Protein AF-A0A257RFD3-F1 (afdb_monomer_lite)

Radius of gyration: 17.8 Å; chains: 1; bounding box: 37×33×48 Å

pLDDT: mean 92.62, std 5.58, range [71.25, 98.69]

Sequence (163 aa):
SIGRPHFARAMAELHPEIVGAPGDATTQRVFTEWLGASGRAYIPKTSIPIERFVDAGRGSGVVFAIAHPLDNYLDEPGDPERTMPRVLASLRERGVVGAEAYYGSTPRDTRETMVRLTRAAGMIPTGGSDYHGTYKVGVALGRGLTGDLEVPDGVLEELKAAR

Secondary structure (DSSP, 8-state):
---HHHHHHHHHHH-HHHH-SSSHHHHHHHIIIIISTTSTT--PPPPPPHHHHHHHTTTTT---EES-HHHHH-PSS--HHHHHHHHHHHHHHTT--EEEEEETTS-HHHHHHHHHHHHHTT-EEEEE----GGGSTT-BTTB-TTS-----THHHHHHHHT-

Foldseek 3Di:
DDDDQVVLVCCQVVPCVVQHHDDQNSSVSCCVAADDPPHPPDDDDDDDPLLVVLVVCPPVLDAAEAEPVCVVFADPVGDCVVTVLVVLLVVVVSRHQYYALLELADDPVSSVVSCVSCVVSNHQHDHFQPDDDRNDPCTDGQAHNVRPRDDDPVSVVVSNVSD

Structure (mmCIF, N/CA/C/O backbone):
data_AF-A0A257RFD3-F1
#
_entry.id   AF-A0A257RFD3-F1
#
loop_
_atom_site.group_PDB
_atom_site.id
_atom_site.type_symbol
_atom_site.label_atom_id
_atom_site.label_alt_id
_atom_site.label_comp_id
_atom_site.label_asym_id
_atom_site.label_entity_id
_atom_site.label_seq_id
_atom_site.pdbx_PDB_ins_code
_atom_site.Cartn_x
_atom_site.Cartn_y
_atom_site.Cartn_z
_atom_site.occupancy
_atom_site.B_iso_or_equiv
_atom_site.auth_seq_id
_atom_site.auth_comp_id
_atom_site.auth_asym_id
_atom_site.auth_atom_id
_atom_site.pdbx_PDB_model_num
ATOM 1 N N . SER A 1 1 ? 2.897 -18.227 -7.422 1.00 75.62 1 SER A N 1
ATOM 2 C CA . SER A 1 1 ? 1.832 -17.583 -8.222 1.00 75.62 1 SER A CA 1
ATOM 3 C C . SER A 1 1 ? 2.476 -16.849 -9.385 1.00 75.62 1 SER A C 1
ATOM 5 O O . SER A 1 1 ? 3.547 -16.294 -9.177 1.00 75.62 1 SER A O 1
ATOM 7 N N . ILE A 1 2 ? 1.871 -16.862 -10.577 1.00 88.31 2 ILE A N 1
ATOM 8 C CA . ILE A 1 2 ? 2.359 -16.120 -11.752 1.00 88.31 2 ILE A CA 1
ATOM 9 C C . ILE A 1 2 ? 1.765 -14.704 -11.779 1.00 88.31 2 ILE A C 1
ATOM 11 O O . ILE A 1 2 ? 0.666 -14.467 -11.283 1.00 88.31 2 ILE A O 1
ATOM 15 N N . GLY A 1 3 ? 2.484 -13.748 -12.358 1.00 89.25 3 GLY A N 1
ATOM 16 C CA . GLY A 1 3 ? 2.067 -12.347 -12.421 1.00 89.25 3 GLY A CA 1
ATOM 17 C C . GLY A 1 3 ? 2.981 -11.525 -13.319 1.00 89.25 3 GLY A C 1
ATOM 18 O O . GLY A 1 3 ? 4.017 -12.025 -13.753 1.00 89.25 3 GLY A O 1
ATOM 19 N N . ARG A 1 4 ? 2.620 -10.262 -13.564 1.00 91.88 4 ARG A N 1
ATOM 20 C CA . ARG A 1 4 ? 3.327 -9.352 -14.486 1.00 91.88 4 ARG A CA 1
ATOM 21 C C . ARG A 1 4 ? 4.856 -9.285 -14.304 1.00 91.88 4 ARG A C 1
ATOM 23 O O . ARG A 1 4 ? 5.527 -9.296 -15.329 1.00 91.88 4 ARG A O 1
ATOM 30 N N . PRO A 1 5 ? 5.435 -9.315 -13.083 1.00 89.81 5 PRO A N 1
ATOM 31 C CA . PRO A 1 5 ? 6.896 -9.346 -12.930 1.00 89.81 5 PRO A CA 1
ATOM 32 C C . PRO A 1 5 ? 7.570 -10.548 -13.613 1.00 89.81 5 PRO A C 1
ATOM 34 O O . PRO A 1 5 ? 8.658 -10.417 -14.162 1.00 89.81 5 PRO A O 1
ATOM 37 N N . HIS A 1 6 ? 6.902 -11.707 -13.650 1.00 90.56 6 HIS A N 1
ATOM 38 C CA . HIS A 1 6 ? 7.408 -12.902 -14.333 1.00 90.56 6 HIS A CA 1
ATOM 39 C C . HIS A 1 6 ? 7.413 -12.721 -15.856 1.00 90.56 6 HIS A C 1
ATOM 41 O O . HIS A 1 6 ? 8.359 -13.136 -16.516 1.00 90.56 6 HIS A O 1
ATOM 47 N N . PHE A 1 7 ? 6.386 -12.066 -16.410 1.00 92.62 7 PHE A N 1
ATOM 48 C CA . PHE A 1 7 ? 6.346 -11.718 -17.833 1.00 92.62 7 PHE A CA 1
ATOM 49 C C . PHE A 1 7 ? 7.400 -10.668 -18.176 1.00 92.62 7 PHE A C 1
ATOM 51 O O . PHE A 1 7 ? 8.081 -10.821 -19.181 1.00 92.62 7 PHE A O 1
ATOM 58 N N . ALA A 1 8 ? 7.596 -9.656 -17.323 1.00 92.31 8 ALA A N 1
ATOM 59 C CA . ALA A 1 8 ? 8.642 -8.657 -17.528 1.00 92.31 8 ALA A CA 1
ATOM 60 C C . ALA A 1 8 ? 10.031 -9.299 -17.598 1.00 92.31 8 ALA A C 1
ATOM 62 O O . ALA A 1 8 ? 10.805 -9.017 -18.512 1.00 92.31 8 ALA A O 1
ATOM 63 N N . ARG A 1 9 ? 10.307 -10.230 -16.677 1.00 90.81 9 ARG A N 1
ATOM 64 C CA . ARG A 1 9 ? 11.528 -11.032 -16.686 1.00 90.81 9 ARG A CA 1
ATOM 65 C C . ARG A 1 9 ? 11.656 -11.867 -17.963 1.00 90.81 9 ARG A C 1
ATOM 67 O O . ARG A 1 9 ? 12.689 -11.792 -18.615 1.00 90.81 9 ARG A O 1
ATOM 74 N N . ALA A 1 10 ? 10.615 -12.607 -18.346 1.00 94.00 10 ALA A N 1
ATOM 75 C CA . ALA A 1 10 ? 10.639 -13.436 -19.552 1.00 94.00 10 ALA A CA 1
ATOM 76 C C . ALA A 1 10 ? 10.839 -12.609 -20.835 1.00 94.00 10 ALA A C 1
ATOM 78 O O . ALA A 1 10 ? 11.585 -13.028 -21.712 1.00 94.00 10 ALA A O 1
ATOM 79 N N . MET A 1 11 ? 10.231 -11.422 -20.935 1.00 94.75 11 MET A N 1
ATOM 80 C CA . MET A 1 11 ? 10.444 -10.505 -22.062 1.00 94.75 11 MET A CA 1
ATOM 81 C C . MET A 1 11 ? 11.909 -10.064 -22.151 1.00 94.75 11 MET A C 1
ATOM 83 O O . MET A 1 11 ? 12.469 -10.072 -23.240 1.00 94.75 11 MET A O 1
ATOM 87 N N . ALA A 1 12 ? 12.543 -9.728 -21.025 1.00 93.69 12 ALA A N 1
ATOM 88 C CA . ALA A 1 12 ? 13.948 -9.315 -21.009 1.00 93.69 12 ALA A CA 1
ATOM 89 C C . ALA A 1 12 ? 14.930 -10.478 -21.248 1.00 93.69 12 ALA A C 1
ATOM 91 O O . ALA A 1 12 ? 15.973 -10.278 -21.862 1.00 93.69 12 ALA A O 1
ATOM 92 N N . GLU A 1 13 ? 14.616 -11.683 -20.764 1.00 94.06 13 GLU A N 1
ATOM 93 C CA . GLU A 1 13 ? 15.468 -12.871 -20.931 1.00 94.06 13 GLU A CA 1
ATOM 94 C C . GLU A 1 13 ? 15.367 -13.481 -22.337 1.00 94.06 13 GLU A C 1
ATOM 96 O O . GLU A 1 13 ? 16.379 -13.910 -22.885 1.00 94.06 13 GLU A O 1
ATOM 101 N N . LEU A 1 14 ? 14.165 -13.533 -22.918 1.00 95.88 14 LEU A N 1
ATOM 102 C CA . LEU A 1 14 ? 13.915 -14.199 -24.202 1.00 95.88 14 LEU A CA 1
ATOM 103 C C . LEU A 1 14 ? 13.949 -13.242 -25.395 1.00 95.88 14 LEU A C 1
ATOM 105 O O . LEU A 1 14 ? 14.258 -13.681 -26.499 1.00 95.88 14 LEU A O 1
ATOM 109 N N . HIS A 1 15 ? 13.624 -11.964 -25.171 1.00 94.19 15 HIS A N 1
ATOM 110 C CA . HIS A 1 15 ? 13.493 -10.947 -26.217 1.00 94.19 15 HIS A CA 1
ATOM 111 C C . HIS A 1 15 ? 14.180 -9.611 -25.861 1.00 94.19 15 HIS A C 1
ATOM 113 O O . HIS A 1 15 ? 13.547 -8.544 -25.912 1.00 94.19 15 HIS A O 1
ATOM 119 N N . PRO A 1 16 ? 15.477 -9.617 -25.490 1.00 94.19 16 PRO A N 1
ATOM 120 C CA . PRO A 1 16 ? 16.208 -8.392 -25.167 1.00 94.19 16 PRO A CA 1
ATOM 121 C C . PRO A 1 16 ? 16.279 -7.400 -26.341 1.00 94.19 16 PRO A C 1
ATOM 123 O O . PRO A 1 16 ? 16.466 -6.208 -26.116 1.00 94.19 16 PRO A O 1
ATOM 126 N N . GLU A 1 17 ? 16.083 -7.846 -27.58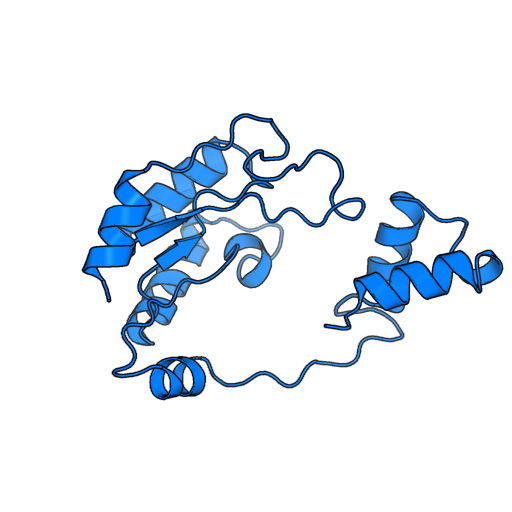3 1.00 94.94 17 GLU A N 1
ATOM 127 C CA . GLU A 1 17 ? 15.966 -6.996 -28.772 1.00 94.94 17 GLU A CA 1
ATOM 128 C C . GLU A 1 17 ? 14.712 -6.109 -28.775 1.00 94.94 17 GLU A C 1
ATOM 130 O O . GLU A 1 17 ? 14.702 -5.068 -29.429 1.00 94.94 17 GLU A O 1
ATOM 135 N N . ILE A 1 18 ? 13.664 -6.498 -28.039 1.00 91.88 18 ILE A N 1
ATOM 136 C CA . ILE A 1 18 ? 12.410 -5.742 -27.940 1.00 91.88 18 ILE A CA 1
ATOM 137 C C . ILE A 1 18 ? 12.465 -4.766 -26.765 1.00 91.88 18 ILE A C 1
ATOM 139 O O . ILE A 1 18 ? 12.053 -3.613 -26.892 1.00 91.88 18 ILE A O 1
ATOM 143 N N . VAL A 1 19 ? 12.941 -5.228 -25.606 1.00 93.25 19 VAL A N 1
ATOM 144 C CA . VAL A 1 19 ? 12.787 -4.490 -24.340 1.00 93.25 19 VAL A CA 1
ATOM 145 C C . VAL A 1 19 ? 14.103 -4.030 -23.715 1.00 93.25 19 VAL A C 1
ATOM 147 O O . VAL A 1 19 ? 14.091 -3.122 -22.885 1.00 93.25 19 VAL A O 1
ATOM 150 N N . GLY A 1 20 ? 15.235 -4.581 -24.155 1.00 92.12 20 GLY A N 1
ATOM 151 C CA . GLY A 1 20 ? 16.561 -4.371 -23.577 1.00 92.12 20 GLY A CA 1
ATOM 152 C C . GLY A 1 20 ? 17.020 -5.527 -22.683 1.00 92.12 20 GLY A C 1
ATOM 153 O O . GLY A 1 20 ? 16.247 -6.414 -22.323 1.00 92.12 20 GLY A O 1
ATOM 154 N N . ALA A 1 21 ? 18.302 -5.506 -22.308 1.00 90.56 21 ALA A N 1
ATOM 155 C CA . ALA A 1 21 ? 18.882 -6.489 -21.393 1.00 90.56 21 ALA A CA 1
ATOM 156 C C . ALA A 1 21 ? 18.248 -6.405 -19.985 1.00 90.56 21 ALA A C 1
ATOM 158 O O . ALA A 1 21 ? 17.794 -5.326 -19.591 1.00 90.56 21 ALA A O 1
ATOM 159 N N . PRO A 1 22 ? 18.236 -7.498 -19.199 1.00 88.31 22 PRO A N 1
ATOM 160 C CA . PRO A 1 22 ? 17.695 -7.490 -17.841 1.00 88.31 22 PRO A CA 1
ATOM 161 C C . PRO A 1 22 ? 18.307 -6.397 -16.953 1.00 88.31 22 PRO A C 1
ATOM 163 O O . PRO A 1 22 ? 19.524 -6.244 -16.879 1.00 88.31 22 PRO A O 1
ATOM 166 N N . GLY A 1 23 ? 17.448 -5.651 -16.260 1.00 85.88 23 GLY A N 1
ATOM 167 C CA . GLY A 1 23 ? 17.837 -4.580 -15.344 1.00 85.88 23 GLY A CA 1
ATOM 168 C C . GLY A 1 23 ? 16.647 -3.707 -14.942 1.00 85.88 23 GLY A C 1
ATOM 169 O O . GLY A 1 23 ? 15.546 -3.854 -15.483 1.00 85.88 23 GLY A O 1
ATOM 170 N N . ASP A 1 24 ? 16.862 -2.783 -14.006 1.00 83.38 24 ASP A N 1
ATOM 171 C CA . ASP A 1 24 ? 15.792 -1.945 -13.440 1.00 83.38 24 ASP A CA 1
ATOM 172 C C . ASP A 1 24 ? 15.155 -1.029 -14.487 1.00 83.38 24 ASP A C 1
ATOM 174 O O . ASP A 1 24 ? 13.932 -0.974 -14.605 1.00 83.38 24 ASP A O 1
ATOM 178 N N . ALA A 1 25 ? 15.978 -0.383 -15.319 1.00 86.44 25 ALA A N 1
ATOM 179 C CA . ALA A 1 25 ? 15.499 0.473 -16.403 1.00 86.44 25 ALA A CA 1
ATOM 180 C C . ALA A 1 25 ? 14.630 -0.305 -17.409 1.00 86.44 25 ALA A C 1
ATOM 182 O O . ALA A 1 25 ? 13.601 0.196 -17.866 1.00 86.44 25 ALA A O 1
ATOM 183 N N . THR A 1 26 ? 15.010 -1.548 -17.718 1.00 90.44 26 THR A N 1
ATOM 184 C CA . THR A 1 26 ? 14.230 -2.446 -18.579 1.00 90.44 26 THR A CA 1
ATOM 185 C C . THR A 1 26 ? 12.930 -2.851 -17.901 1.00 90.44 26 THR A C 1
ATOM 187 O O . THR A 1 26 ? 11.873 -2.768 -18.518 1.00 90.44 26 THR A O 1
ATOM 190 N N . THR A 1 27 ? 12.968 -3.220 -16.619 1.00 88.81 27 THR A N 1
ATOM 191 C CA . THR A 1 27 ? 11.762 -3.561 -15.850 1.00 88.81 27 THR A CA 1
ATOM 192 C C . THR A 1 27 ? 10.776 -2.397 -15.852 1.00 88.81 27 THR A C 1
ATOM 194 O O . THR A 1 27 ? 9.616 -2.579 -16.221 1.00 88.81 27 THR A O 1
ATOM 197 N N . GLN A 1 28 ? 11.238 -1.189 -15.522 1.00 87.69 28 GLN A N 1
ATOM 198 C CA . GLN A 1 28 ? 10.408 0.011 -15.529 1.00 87.69 28 GLN A CA 1
ATOM 199 C C . GLN A 1 28 ? 9.813 0.267 -16.916 1.00 87.69 28 GLN A C 1
ATOM 201 O O . GLN A 1 28 ? 8.607 0.464 -17.032 1.00 87.69 28 GLN A O 1
ATOM 206 N N . ARG A 1 29 ? 10.622 0.182 -17.980 1.00 90.06 29 ARG A N 1
ATOM 207 C CA . ARG A 1 29 ? 10.149 0.334 -19.362 1.00 90.06 29 ARG A CA 1
ATOM 208 C C . ARG A 1 29 ? 9.077 -0.690 -19.721 1.00 90.06 29 ARG A C 1
ATOM 210 O O . ARG A 1 29 ? 8.040 -0.322 -20.263 1.00 90.06 29 ARG A O 1
ATOM 217 N N . VAL A 1 30 ? 9.293 -1.964 -19.396 1.00 94.44 30 VAL A N 1
ATOM 218 C CA . VAL A 1 30 ? 8.335 -3.038 -19.688 1.00 94.44 30 VAL A CA 1
ATOM 219 C C . VAL A 1 30 ? 7.013 -2.811 -18.957 1.00 94.44 30 VAL A C 1
ATOM 221 O O . VAL A 1 30 ? 5.943 -2.979 -19.546 1.00 94.44 30 VAL A O 1
ATOM 224 N N . PHE A 1 31 ? 7.057 -2.385 -17.694 1.00 92.81 31 PHE A N 1
ATOM 225 C CA . PHE A 1 31 ? 5.843 -2.027 -16.967 1.00 92.81 31 PHE A CA 1
ATOM 226 C C . PHE A 1 31 ? 5.167 -0.783 -17.546 1.00 92.81 31 PHE A C 1
ATOM 228 O O . PHE A 1 31 ? 3.953 -0.795 -17.691 1.00 92.81 31 PHE A O 1
ATOM 235 N N . THR A 1 32 ? 5.899 0.249 -17.947 1.00 91.44 32 THR A N 1
ATOM 236 C CA . THR A 1 32 ? 5.290 1.457 -18.522 1.00 91.44 32 THR A CA 1
ATOM 237 C C . THR A 1 32 ? 4.678 1.204 -19.902 1.00 91.44 32 THR A C 1
ATOM 239 O O . THR A 1 32 ? 3.561 1.634 -20.171 1.00 91.44 32 THR A O 1
ATOM 242 N N . GLU A 1 33 ? 5.377 0.491 -20.784 1.00 94.50 33 GLU A N 1
ATOM 243 C CA . GLU A 1 33 ? 4.986 0.365 -22.193 1.00 94.50 33 GLU A CA 1
ATOM 244 C C . GLU A 1 33 ? 4.089 -0.848 -22.479 1.00 94.50 33 GLU A C 1
ATOM 246 O O . GLU A 1 33 ? 3.262 -0.807 -23.395 1.00 94.50 33 GLU A O 1
ATOM 251 N N . TRP A 1 34 ? 4.234 -1.939 -21.718 1.00 95.12 34 TRP A N 1
ATOM 252 C CA . TRP A 1 34 ? 3.610 -3.224 -22.051 1.00 95.12 34 TRP A CA 1
ATOM 253 C C . TRP A 1 34 ? 2.647 -3.722 -20.981 1.00 95.12 34 TRP A C 1
ATOM 255 O O . TRP A 1 34 ? 1.515 -4.061 -21.313 1.00 95.12 34 TRP A O 1
ATOM 265 N N . LEU A 1 35 ? 3.067 -3.784 -19.716 1.00 94.44 35 LEU A N 1
ATOM 266 C CA . LEU A 1 35 ? 2.346 -4.556 -18.689 1.00 94.44 35 LEU A CA 1
ATOM 267 C C . LEU A 1 35 ? 1.543 -3.705 -17.686 1.00 94.44 35 LEU A C 1
ATOM 269 O O . LEU A 1 35 ? 0.716 -4.238 -16.938 1.00 94.44 35 LEU A O 1
ATOM 273 N N . GLY A 1 36 ? 1.803 -2.402 -17.611 1.00 90.44 36 GLY A N 1
ATOM 274 C CA . GLY A 1 36 ? 1.116 -1.437 -16.747 1.00 90.44 36 GLY A CA 1
ATOM 275 C C . GLY A 1 36 ? -0.336 -1.227 -17.161 1.00 90.44 36 GLY A C 1
ATOM 276 O O . GLY A 1 36 ? -0.757 -1.739 -18.185 1.00 90.44 36 GLY A O 1
ATOM 277 N N . ALA A 1 37 ? -1.119 -0.479 -16.382 1.00 87.75 37 ALA A N 1
ATOM 278 C CA . ALA A 1 37 ? -2.560 -0.319 -16.634 1.00 87.75 37 ALA A CA 1
ATOM 279 C C . ALA A 1 37 ? -2.899 0.299 -18.010 1.00 87.75 37 ALA A C 1
ATOM 281 O O . ALA A 1 37 ? -3.987 0.077 -18.532 1.00 87.75 37 ALA A O 1
ATOM 282 N N . SER A 1 38 ? -1.964 1.045 -18.600 1.00 88.62 38 SER A N 1
ATOM 283 C CA . SER A 1 38 ? -2.044 1.632 -19.945 1.00 88.62 38 SER A CA 1
ATOM 284 C C . SER A 1 38 ? -1.177 0.907 -20.986 1.00 88.62 38 SER A C 1
ATOM 286 O O . SER A 1 38 ? -1.068 1.358 -22.125 1.00 88.62 38 SER A O 1
ATOM 288 N N . GLY A 1 39 ? -0.527 -0.192 -20.600 1.00 92.44 39 GLY A N 1
ATOM 289 C CA . GLY A 1 39 ? 0.426 -0.909 -21.435 1.00 92.44 39 GLY A CA 1
ATOM 290 C C . GLY A 1 39 ? -0.241 -1.707 -22.556 1.00 92.44 39 GLY A C 1
ATOM 291 O O . GLY A 1 39 ? -1.380 -2.162 -22.440 1.00 92.44 39 GLY A O 1
ATOM 292 N N . ARG A 1 40 ? 0.501 -1.930 -23.646 1.00 93.94 40 ARG A N 1
ATOM 293 C CA . ARG A 1 40 ? 0.016 -2.604 -24.871 1.00 93.94 40 ARG A CA 1
ATOM 294 C C . ARG A 1 40 ? -0.507 -4.027 -24.656 1.00 93.94 40 ARG A C 1
ATOM 296 O O . ARG A 1 40 ? -1.292 -4.515 -25.460 1.00 93.94 40 ARG A O 1
ATOM 303 N N . ALA A 1 41 ? -0.039 -4.696 -23.607 1.00 93.88 41 ALA A N 1
ATOM 304 C CA . ALA A 1 41 ? -0.379 -6.070 -23.254 1.00 93.88 41 ALA A CA 1
ATOM 305 C C . ALA A 1 41 ? -1.111 -6.151 -21.901 1.00 93.88 41 ALA A C 1
ATOM 307 O O . ALA A 1 41 ? -1.119 -7.202 -21.255 1.00 93.88 41 ALA A O 1
ATOM 308 N N . TYR A 1 42 ? -1.714 -5.048 -21.446 1.00 92.50 42 TYR A N 1
ATOM 309 C CA . TYR A 1 42 ? -2.499 -5.050 -20.221 1.00 92.50 42 TYR A CA 1
ATOM 310 C C . TYR A 1 42 ? -3.778 -5.864 -20.392 1.00 92.50 42 TYR A C 1
ATOM 312 O O . TYR A 1 42 ? -4.634 -5.555 -21.219 1.00 92.50 42 TYR A O 1
ATOM 320 N N . ILE A 1 43 ? -3.924 -6.884 -19.553 1.00 89.56 43 ILE A N 1
ATOM 321 C CA . ILE A 1 43 ? -5.172 -7.624 -19.403 1.00 89.56 43 ILE A CA 1
ATOM 322 C C . ILE A 1 43 ? -5.684 -7.352 -17.986 1.00 89.56 43 ILE A C 1
ATOM 324 O O . ILE A 1 43 ? -4.988 -7.695 -17.021 1.00 89.56 43 ILE A O 1
ATOM 328 N N . PRO A 1 44 ? -6.876 -6.744 -17.831 1.00 86.50 44 PRO A N 1
ATOM 329 C CA . PRO A 1 44 ? -7.471 -6.525 -16.522 1.00 86.50 44 PRO A CA 1
ATOM 330 C C . PRO A 1 44 ? -7.630 -7.844 -15.768 1.00 86.50 44 PRO A C 1
ATOM 332 O O . PRO A 1 44 ? -8.133 -8.834 -16.301 1.00 86.50 44 PRO A O 1
ATOM 335 N N . LYS A 1 45 ? -7.216 -7.861 -14.501 1.00 84.31 45 LYS A N 1
ATOM 336 C CA . LYS A 1 45 ? -7.430 -9.015 -13.629 1.00 84.31 45 LYS A CA 1
ATOM 337 C C . LYS A 1 45 ? -8.881 -9.025 -13.153 1.00 84.31 45 LYS A C 1
ATOM 339 O O . LYS A 1 45 ? -9.384 -8.002 -12.697 1.00 84.31 45 LYS A O 1
ATOM 344 N N . THR A 1 46 ? -9.518 -10.193 -13.160 1.00 85.00 46 THR A N 1
ATOM 345 C CA . THR A 1 46 ? -10.792 -10.377 -12.459 1.00 85.00 46 THR A CA 1
ATOM 346 C C . THR A 1 46 ? -10.577 -10.161 -10.963 1.00 85.00 46 THR A C 1
ATOM 348 O O . THR A 1 46 ? -9.821 -10.897 -10.322 1.00 85.00 46 THR A O 1
ATOM 351 N N . SER A 1 47 ? -11.229 -9.144 -10.409 1.00 86.06 47 SER A N 1
ATOM 352 C CA . SER A 1 47 ? -11.271 -8.889 -8.973 1.00 86.06 47 SER A CA 1
ATOM 353 C C . SER A 1 47 ? -12.608 -9.345 -8.396 1.00 86.06 47 SER A C 1
ATOM 355 O O . SER A 1 47 ? -13.624 -9.431 -9.087 1.00 86.06 47 SER A O 1
ATOM 357 N N . ILE A 1 48 ? -12.598 -9.674 -7.110 1.00 90.75 48 ILE A N 1
ATOM 358 C CA . ILE A 1 48 ? -13.818 -9.870 -6.330 1.00 90.75 48 ILE A CA 1
ATOM 359 C C . ILE A 1 48 ? -14.149 -8.555 -5.615 1.00 90.75 48 ILE A C 1
ATOM 361 O O . ILE A 1 48 ? -13.219 -7.879 -5.165 1.00 90.75 48 ILE A O 1
ATOM 365 N N . PRO A 1 49 ? -15.436 -8.175 -5.494 1.00 91.69 49 PRO A N 1
ATOM 366 C CA . PRO A 1 49 ? -15.829 -7.045 -4.658 1.00 91.69 49 PRO A CA 1
ATOM 367 C C . PRO A 1 49 ? -15.333 -7.242 -3.225 1.00 91.69 49 PRO A C 1
ATOM 369 O O . PRO A 1 49 ? -15.342 -8.371 -2.722 1.00 91.69 49 PRO A O 1
ATOM 372 N N . ILE A 1 50 ? -14.910 -6.161 -2.568 1.00 92.44 50 ILE A N 1
ATOM 373 C CA . ILE A 1 50 ? -14.336 -6.249 -1.220 1.00 92.44 50 ILE A CA 1
ATOM 374 C C . ILE A 1 50 ? -15.348 -6.819 -0.226 1.00 92.44 50 ILE A C 1
ATOM 376 O O . ILE A 1 50 ? -14.967 -7.608 0.625 1.00 92.44 50 ILE A O 1
ATOM 380 N N . GLU A 1 51 ? -16.636 -6.509 -0.388 1.00 93.00 51 GLU A N 1
ATOM 381 C CA . GLU A 1 51 ? -17.718 -7.016 0.455 1.00 93.00 51 GLU A CA 1
ATOM 382 C C . GLU A 1 51 ? -17.782 -8.532 0.356 1.00 93.00 51 GLU A C 1
ATOM 384 O O . GLU A 1 51 ? -17.805 -9.220 1.364 1.00 93.00 51 GLU A O 1
ATOM 389 N N . ARG A 1 52 ? -17.692 -9.076 -0.863 1.00 94.62 52 ARG A N 1
ATOM 390 C CA . ARG A 1 52 ? -17.676 -10.525 -1.069 1.00 94.62 52 ARG A CA 1
ATOM 391 C C . ARG A 1 52 ? -16.433 -1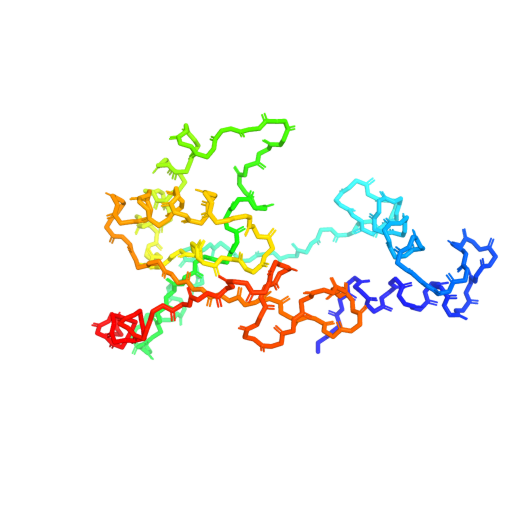1.172 -0.454 1.00 94.62 52 ARG A C 1
ATOM 393 O O . ARG A 1 52 ? -16.517 -12.298 0.027 1.00 94.62 52 ARG A O 1
ATOM 400 N N . PHE A 1 53 ? -15.287 -10.493 -0.495 1.00 93.31 53 PHE A N 1
ATOM 401 C CA . PHE A 1 53 ? -14.050 -10.989 0.109 1.00 93.31 53 PHE A CA 1
ATOM 402 C C . PHE A 1 53 ? -14.118 -10.990 1.640 1.00 93.31 53 PHE A C 1
ATOM 404 O O . PHE A 1 53 ? -13.782 -11.995 2.263 1.00 93.31 53 PHE A O 1
ATOM 411 N N . VAL A 1 54 ? -14.608 -9.897 2.228 1.00 93.75 54 VAL A N 1
ATOM 412 C CA . VAL A 1 54 ? -14.825 -9.759 3.671 1.00 93.75 54 VAL A CA 1
ATOM 413 C C . VAL A 1 54 ? -15.854 -10.779 4.154 1.00 93.75 54 VAL A C 1
ATOM 415 O O . VAL A 1 54 ? -15.608 -11.492 5.124 1.00 93.75 54 VAL A O 1
ATOM 418 N N . ASP A 1 55 ? -16.963 -10.925 3.429 1.00 93.88 55 ASP A N 1
ATOM 419 C CA . ASP A 1 55 ? -18.025 -11.885 3.732 1.00 93.88 55 ASP A CA 1
ATOM 420 C C . ASP A 1 55 ? -17.521 -13.327 3.717 1.00 93.88 55 ASP A C 1
ATOM 422 O O . ASP A 1 55 ? -17.892 -14.112 4.587 1.00 93.88 55 ASP A O 1
ATOM 426 N N . ALA A 1 56 ? -16.632 -13.668 2.780 1.00 95.06 56 ALA A N 1
ATOM 427 C CA . ALA A 1 56 ? -16.040 -15.000 2.695 1.00 95.06 56 ALA A CA 1
ATOM 428 C C . ALA A 1 56 ? -15.138 -15.350 3.894 1.00 95.06 56 ALA A C 1
ATOM 430 O O . ALA A 1 56 ? -14.964 -16.531 4.184 1.00 95.06 56 ALA A O 1
ATOM 431 N N . GLY A 1 57 ? -14.571 -14.354 4.584 1.00 93.81 57 GLY A N 1
ATOM 432 C CA . GLY A 1 57 ? -13.773 -14.552 5.801 1.00 93.81 57 GLY A CA 1
ATOM 433 C C . GLY A 1 57 ? -14.546 -14.351 7.107 1.00 93.81 57 GLY A C 1
ATOM 434 O O . GLY A 1 57 ? -13.957 -14.441 8.186 1.00 93.81 57 GLY A O 1
ATOM 435 N N . ARG A 1 58 ? -15.854 -14.063 7.063 1.00 89.31 58 ARG A N 1
ATOM 436 C CA . ARG A 1 58 ? -16.642 -13.893 8.293 1.00 89.31 58 ARG A CA 1
ATOM 437 C C . ARG A 1 58 ? -16.623 -15.176 9.122 1.00 89.31 58 ARG A C 1
ATOM 439 O O . ARG A 1 58 ? -16.874 -16.266 8.618 1.00 89.31 58 ARG A O 1
ATOM 446 N N . GLY A 1 59 ? -16.358 -15.026 10.418 1.00 88.38 59 GLY A N 1
ATOM 447 C CA . GLY A 1 59 ? -16.323 -16.136 11.373 1.00 88.38 59 GLY A CA 1
ATOM 448 C C . GLY A 1 59 ? -15.029 -16.957 11.371 1.00 88.38 59 GLY A C 1
ATOM 449 O O . GLY A 1 59 ? -14.920 -17.877 12.175 1.00 88.38 59 GLY A O 1
ATOM 450 N N . SER A 1 60 ? -14.038 -16.636 10.528 1.00 94.31 60 SER A N 1
ATOM 451 C CA . SER A 1 60 ? -12.749 -17.347 10.506 1.00 94.31 60 SER A CA 1
ATOM 452 C C . SER A 1 60 ? -11.647 -16.679 11.339 1.00 94.31 60 SER A C 1
ATOM 454 O O . SER A 1 60 ? -10.503 -17.127 11.299 1.00 94.31 60 SER A O 1
ATOM 456 N N . GLY A 1 61 ? -11.952 -15.581 12.037 1.00 92.75 61 GLY A N 1
ATOM 457 C CA . GLY A 1 61 ? -10.962 -14.780 12.767 1.00 92.75 61 GLY A CA 1
ATOM 458 C C . GLY A 1 61 ? -9.978 -14.018 11.869 1.00 92.75 61 GLY A C 1
ATOM 459 O O . GLY A 1 61 ? -8.870 -13.690 12.296 1.00 92.75 61 GLY A O 1
ATOM 460 N N . VAL A 1 62 ? -10.328 -13.811 10.592 1.00 95.25 62 VAL A N 1
ATOM 461 C CA . VAL A 1 62 ? -9.494 -13.065 9.639 1.00 95.25 62 VAL A CA 1
ATOM 462 C C . VAL A 1 62 ? -9.656 -11.571 9.874 1.00 95.25 62 VAL A C 1
ATOM 464 O O . VAL A 1 62 ? -10.766 -11.055 9.957 1.00 95.25 62 VAL A O 1
ATOM 467 N N . VAL A 1 63 ? -8.523 -10.877 9.900 1.00 96.25 63 VAL A N 1
ATOM 468 C CA . VAL A 1 63 ? -8.451 -9.425 10.040 1.00 96.25 63 VAL A CA 1
ATOM 469 C C . VAL A 1 63 ? -8.064 -8.828 8.697 1.00 96.25 63 VAL A C 1
ATOM 471 O O . VAL A 1 63 ? -6.995 -9.120 8.160 1.00 96.25 63 VAL A O 1
ATOM 474 N N . PHE A 1 64 ? -8.948 -8.006 8.139 1.00 96.94 64 PHE A N 1
ATOM 475 C CA . PHE A 1 64 ? -8.743 -7.393 6.832 1.00 96.94 64 PHE A CA 1
ATOM 476 C C . PHE A 1 64 ? -8.021 -6.054 6.964 1.00 96.94 64 PHE A C 1
ATOM 478 O O . PHE A 1 64 ? -8.473 -5.159 7.684 1.00 96.94 64 PHE A O 1
ATOM 485 N N . ALA A 1 65 ? -6.928 -5.904 6.215 1.00 97.38 65 ALA A N 1
ATOM 486 C CA . ALA A 1 65 ? -6.192 -4.655 6.086 1.00 97.38 65 ALA A CA 1
ATOM 487 C C . ALA A 1 65 ? -5.924 -4.329 4.613 1.00 97.38 65 ALA A C 1
ATOM 489 O O . ALA A 1 65 ? -5.637 -5.226 3.817 1.00 97.38 65 ALA A O 1
ATOM 490 N N . ILE A 1 66 ? -6.024 -3.050 4.247 1.00 97.50 66 ILE A N 1
ATOM 491 C CA . ILE A 1 66 ? -5.680 -2.586 2.901 1.00 97.50 66 ILE A CA 1
ATOM 492 C C . ILE A 1 66 ? -4.172 -2.328 2.793 1.00 97.50 66 ILE A C 1
ATOM 494 O O . ILE A 1 66 ? -3.607 -1.614 3.619 1.00 97.50 66 ILE A O 1
ATOM 498 N N . ALA A 1 67 ? -3.521 -2.897 1.779 1.00 96.88 67 ALA A N 1
ATOM 499 C CA . ALA A 1 67 ? -2.106 -2.654 1.494 1.00 96.88 67 ALA A CA 1
ATOM 500 C C . ALA A 1 67 ? -1.913 -1.332 0.733 1.00 96.88 67 ALA A C 1
ATOM 502 O O . ALA A 1 67 ? -2.766 -0.975 -0.087 1.00 96.88 67 ALA A O 1
ATOM 503 N N . HIS A 1 68 ? -0.819 -0.626 1.040 1.00 96.06 68 HIS A N 1
ATOM 504 C CA . HIS A 1 68 ? -0.298 0.587 0.397 1.00 96.06 68 HIS A CA 1
ATOM 505 C C . HIS A 1 68 ? -1.392 1.453 -0.270 1.00 96.06 68 HIS A C 1
ATOM 507 O O . HIS A 1 68 ? -1.454 1.571 -1.496 1.00 96.06 68 HIS A O 1
ATOM 513 N N . PRO A 1 69 ? -2.328 2.033 0.513 1.00 96.75 69 PRO A N 1
ATOM 514 C CA . PRO A 1 69 ? -3.517 2.696 -0.027 1.00 96.75 69 PRO A CA 1
ATOM 515 C C . PRO A 1 69 ? -3.197 3.942 -0.861 1.00 96.75 69 PRO A C 1
ATOM 517 O O . PRO A 1 69 ? -3.988 4.292 -1.731 1.00 96.75 69 PRO A O 1
ATOM 520 N N . LEU A 1 70 ? -2.046 4.585 -0.646 1.00 96.38 70 LEU A N 1
ATOM 521 C CA . LEU A 1 70 ? -1.605 5.699 -1.487 1.00 96.38 70 LEU A CA 1
ATOM 522 C C . LEU A 1 70 ? -1.422 5.245 -2.942 1.00 96.38 70 LEU A C 1
ATOM 524 O O . LEU A 1 70 ? -2.050 5.816 -3.823 1.00 96.38 70 LEU A O 1
ATOM 528 N N . ASP A 1 71 ? -0.710 4.139 -3.172 1.00 92.94 71 ASP A N 1
ATOM 529 C CA . ASP A 1 71 ? -0.477 3.580 -4.513 1.00 92.94 71 ASP A CA 1
ATOM 530 C C . ASP A 1 71 ? -1.781 3.151 -5.222 1.00 92.94 71 ASP A C 1
ATOM 532 O O . ASP A 1 71 ? -1.828 3.049 -6.446 1.00 92.94 71 ASP A O 1
ATOM 536 N N . ASN A 1 72 ? -2.842 2.861 -4.458 1.00 91.50 72 ASN A N 1
ATOM 537 C CA . ASN A 1 72 ? -4.102 2.323 -4.982 1.00 91.50 72 ASN A CA 1
ATOM 538 C C . ASN A 1 72 ? -5.205 3.374 -5.177 1.00 91.50 72 ASN A C 1
ATOM 540 O O . ASN A 1 72 ? -6.128 3.142 -5.959 1.00 91.50 72 ASN A O 1
ATOM 544 N N . TYR A 1 73 ? -5.172 4.471 -4.419 1.00 94.50 73 TYR A N 1
ATOM 545 C CA . TYR A 1 73 ? -6.300 5.402 -4.310 1.00 94.50 73 TYR A CA 1
ATOM 546 C C . TYR A 1 73 ? -5.903 6.878 -4.380 1.00 94.50 73 TYR A C 1
ATOM 548 O O . TYR A 1 73 ? -6.788 7.733 -4.291 1.00 94.50 73 TYR A O 1
ATOM 556 N N . LEU A 1 74 ? -4.611 7.193 -4.492 1.00 94.12 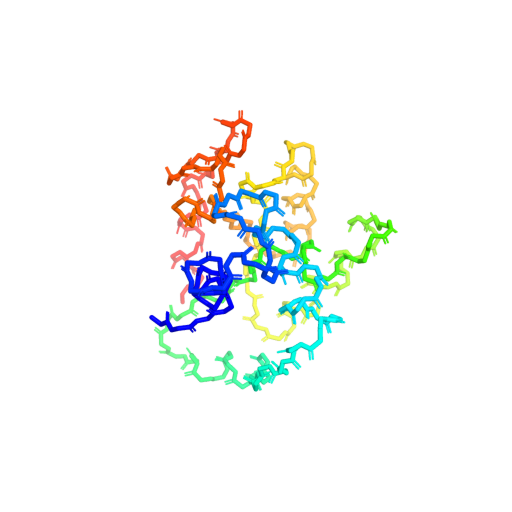74 LEU A N 1
ATOM 557 C CA . LEU A 1 74 ? -4.134 8.556 -4.673 1.00 94.12 74 LEU A CA 1
ATOM 558 C C . LEU A 1 74 ? -3.597 8.728 -6.094 1.00 94.12 74 LEU A C 1
ATOM 560 O O . LEU A 1 74 ? -2.558 8.177 -6.442 1.00 94.12 74 LEU A O 1
ATOM 564 N N . ASP A 1 75 ? -4.300 9.516 -6.902 1.00 87.19 75 ASP A N 1
ATOM 565 C CA . ASP A 1 75 ? -3.781 9.952 -8.198 1.00 87.19 75 ASP A CA 1
ATOM 566 C C . ASP A 1 75 ? -2.659 10.979 -7.991 1.00 87.19 75 ASP A C 1
ATOM 568 O O . ASP A 1 75 ? -2.755 11.835 -7.109 1.00 87.19 75 ASP A O 1
ATOM 572 N N . GLU A 1 76 ? -1.615 10.938 -8.821 1.00 81.06 76 GLU A N 1
ATOM 573 C CA . GLU A 1 76 ? -0.542 11.935 -8.795 1.00 81.06 76 GLU A CA 1
ATOM 574 C C . GLU A 1 76 ? -0.788 13.071 -9.809 1.00 81.06 76 GLU A C 1
ATOM 576 O O . GLU A 1 76 ? -1.100 12.794 -10.972 1.00 81.06 76 GLU A O 1
ATOM 581 N N . PRO A 1 77 ? -0.603 14.355 -9.426 1.00 79.00 77 PRO A N 1
ATOM 582 C CA . PRO A 1 77 ? -0.273 14.854 -8.087 1.00 79.00 77 PRO A CA 1
ATOM 583 C C . PRO A 1 77 ? -1.499 14.866 -7.154 1.00 79.00 77 PRO A C 1
ATOM 585 O O . PRO A 1 77 ? -2.537 15.440 -7.489 1.00 79.00 77 PRO A O 1
ATOM 588 N N . GLY A 1 78 ? -1.360 14.290 -5.956 1.00 87.75 78 GLY A N 1
ATOM 589 C CA . GLY A 1 78 ? -2.455 14.146 -4.994 1.00 87.75 78 GLY A CA 1
ATOM 590 C C . GLY A 1 78 ? -2.041 14.435 -3.556 1.00 87.75 78 GLY A C 1
ATOM 591 O O . GLY A 1 78 ? -0.889 14.253 -3.174 1.00 87.75 78 GLY A O 1
ATOM 592 N N . ASP A 1 79 ? -3.010 14.876 -2.753 1.00 94.44 79 ASP A N 1
ATOM 593 C CA . ASP A 1 79 ? -2.851 15.119 -1.318 1.00 94.44 79 ASP A CA 1
ATOM 594 C C . ASP A 1 79 ? -3.518 13.986 -0.505 1.00 94.44 79 ASP A C 1
ATOM 596 O O . ASP A 1 79 ? -4.752 13.822 -0.574 1.00 94.44 79 ASP A O 1
ATOM 600 N N . PRO A 1 80 ? -2.738 13.197 0.264 1.00 95.75 80 PRO A N 1
ATOM 601 C CA . PRO A 1 80 ? -3.265 12.184 1.168 1.00 95.75 80 PRO A CA 1
ATOM 602 C C . PRO A 1 80 ? -4.302 12.722 2.157 1.00 95.75 80 PRO A C 1
ATOM 604 O O . PRO A 1 80 ? -5.305 12.048 2.393 1.00 95.75 80 PRO A O 1
ATOM 607 N N . GLU A 1 81 ? -4.111 13.922 2.714 1.00 96.94 81 GLU A N 1
ATOM 608 C CA . GLU A 1 81 ? -5.006 14.471 3.742 1.00 96.94 81 GLU A CA 1
ATOM 609 C C . GLU A 1 81 ? -6.401 14.759 3.195 1.00 96.94 81 GLU A C 1
ATOM 611 O O . GLU A 1 81 ? -7.400 14.601 3.895 1.00 96.94 81 GLU A O 1
ATOM 616 N N . ARG A 1 82 ? -6.488 15.114 1.913 1.00 96.38 82 ARG A N 1
ATOM 617 C CA . ARG A 1 82 ? -7.759 15.350 1.229 1.00 96.38 82 ARG A CA 1
ATOM 618 C C . ARG A 1 82 ? -8.461 14.054 0.822 1.00 96.38 82 ARG A C 1
ATOM 620 O O . ARG A 1 82 ? -9.690 13.986 0.845 1.00 96.38 82 ARG A O 1
ATOM 627 N N . THR A 1 83 ? -7.705 13.040 0.406 1.00 97.00 83 THR A N 1
ATOM 628 C CA . THR A 1 83 ? -8.270 11.844 -0.248 1.00 97.00 83 THR A CA 1
ATOM 629 C C . THR A 1 83 ? -8.496 10.694 0.728 1.00 97.00 83 THR A C 1
ATOM 631 O O . THR A 1 83 ? -9.552 10.052 0.708 1.00 97.00 83 THR A O 1
ATOM 634 N N . MET A 1 84 ? -7.528 10.438 1.608 1.00 98.06 84 MET A N 1
ATOM 635 C CA . MET A 1 84 ? -7.523 9.254 2.463 1.00 98.06 84 MET A CA 1
ATOM 636 C C . MET A 1 84 ? -8.646 9.219 3.499 1.00 98.06 84 MET A C 1
ATOM 638 O O . MET A 1 84 ? -9.179 8.129 3.684 1.00 98.06 84 MET A O 1
ATOM 642 N N . PRO A 1 85 ? -9.106 10.326 4.121 1.00 98.38 85 PRO A N 1
ATOM 643 C CA . PRO A 1 85 ? -10.223 10.251 5.064 1.00 98.38 85 PRO A CA 1
ATOM 644 C C . PRO A 1 85 ? -11.467 9.577 4.474 1.00 98.38 85 PRO A C 1
ATOM 646 O O . PRO A 1 85 ? -12.058 8.703 5.103 1.00 98.38 85 PRO A O 1
ATOM 649 N N . ARG A 1 86 ? -11.825 9.919 3.228 1.00 97.94 86 ARG A N 1
ATOM 650 C CA . ARG A 1 86 ? -12.976 9.320 2.536 1.00 97.94 86 ARG A CA 1
ATOM 651 C C . ARG A 1 86 ? -12.721 7.861 2.156 1.00 97.94 86 ARG A C 1
ATOM 653 O O . ARG A 1 86 ? -13.616 7.032 2.294 1.00 97.94 86 ARG A O 1
ATOM 660 N N . VAL A 1 87 ? -11.517 7.550 1.673 1.00 98.06 87 VAL A N 1
ATOM 661 C CA . VAL A 1 87 ? -11.128 6.182 1.289 1.00 98.06 87 VAL A CA 1
ATOM 662 C C . VAL A 1 87 ? -11.150 5.254 2.503 1.00 98.06 87 VAL A C 1
ATOM 664 O O . VAL A 1 87 ? -11.784 4.203 2.461 1.00 98.06 87 VAL A O 1
ATOM 667 N N . LEU A 1 88 ? -10.516 5.664 3.601 1.00 98.56 88 LEU A N 1
ATOM 668 C CA . LEU A 1 88 ? -10.437 4.897 4.842 1.00 98.56 88 LEU A CA 1
ATOM 669 C C . LEU A 1 88 ? -11.821 4.709 5.473 1.00 98.56 88 LEU A C 1
ATOM 671 O O . LEU A 1 88 ? -12.158 3.593 5.857 1.00 98.56 88 LEU A O 1
ATOM 675 N N . ALA A 1 89 ? -12.656 5.755 5.504 1.00 98.12 89 ALA A N 1
ATOM 676 C CA . ALA A 1 89 ? -14.038 5.637 5.969 1.00 98.12 89 ALA A CA 1
ATOM 677 C C . ALA A 1 89 ? -14.829 4.607 5.144 1.00 98.12 89 ALA A C 1
ATOM 679 O O . ALA A 1 89 ? -15.443 3.707 5.714 1.00 98.12 89 ALA A O 1
ATOM 680 N N . SER A 1 90 ? -14.737 4.673 3.811 1.00 97.50 90 SER A N 1
ATOM 681 C CA . SER A 1 90 ? -15.420 3.726 2.922 1.00 97.50 90 SER A CA 1
ATOM 682 C C . SER A 1 90 ? -14.933 2.283 3.102 1.00 97.50 90 SER A C 1
ATOM 684 O O . SER A 1 90 ? -15.735 1.352 3.108 1.00 97.50 90 SER A O 1
ATOM 686 N N . LEU A 1 91 ? -13.625 2.070 3.269 1.00 97.50 91 LEU A N 1
ATOM 687 C CA . LEU A 1 91 ? -13.066 0.739 3.527 1.00 97.50 91 LEU A CA 1
ATOM 688 C C . LEU A 1 91 ? -13.521 0.193 4.884 1.00 97.50 91 LEU A C 1
ATOM 690 O O . LEU A 1 91 ? -13.881 -0.982 4.981 1.00 97.50 91 LEU A O 1
ATOM 694 N N . ARG A 1 92 ? -13.566 1.051 5.907 1.00 97.38 92 ARG A N 1
ATOM 695 C CA . ARG A 1 92 ? -14.044 0.693 7.244 1.00 97.38 92 ARG A CA 1
ATOM 696 C C . ARG A 1 92 ? -15.506 0.272 7.247 1.00 97.38 92 ARG A C 1
ATOM 698 O O . ARG A 1 92 ? -15.835 -0.761 7.822 1.00 97.38 92 ARG A O 1
ATOM 705 N N . GLU A 1 93 ? -16.370 1.019 6.565 1.00 96.94 93 GLU A N 1
ATOM 706 C CA . GLU A 1 93 ? -17.789 0.665 6.398 1.00 96.94 93 GLU A CA 1
ATOM 707 C C . GLU A 1 93 ? -17.980 -0.702 5.725 1.00 96.94 93 GLU A C 1
ATOM 709 O O . GLU A 1 93 ? -18.967 -1.390 5.976 1.00 96.94 93 GLU A O 1
ATOM 714 N N . ARG A 1 94 ? -17.008 -1.128 4.911 1.00 95.88 94 ARG A N 1
ATOM 715 C CA . ARG A 1 94 ? -17.012 -2.409 4.191 1.00 95.88 94 ARG A CA 1
ATOM 716 C C . ARG A 1 94 ? -16.309 -3.536 4.960 1.00 95.88 94 ARG A C 1
ATOM 718 O O . ARG A 1 94 ? -16.113 -4.611 4.402 1.00 95.88 94 ARG A O 1
ATOM 725 N N . GLY A 1 95 ? -15.946 -3.312 6.227 1.00 94.81 95 GLY A N 1
ATOM 726 C CA . GLY A 1 95 ? -15.395 -4.330 7.131 1.00 94.81 95 GLY A CA 1
ATOM 727 C C . GLY A 1 95 ? -13.872 -4.483 7.100 1.00 94.81 95 GLY A C 1
ATOM 728 O O . GLY A 1 95 ? -13.344 -5.449 7.648 1.00 94.81 95 GLY A O 1
ATOM 729 N N . VAL A 1 96 ? -13.149 -3.542 6.489 1.00 97.06 96 VAL A N 1
ATOM 730 C CA . VAL A 1 96 ? -11.688 -3.458 6.617 1.00 97.06 96 VAL A CA 1
ATOM 731 C C . VAL A 1 96 ? -11.353 -2.729 7.913 1.00 97.06 96 VAL A C 1
ATOM 733 O O . VAL A 1 96 ? -11.855 -1.637 8.156 1.00 97.06 96 VAL A O 1
ATOM 736 N N . VAL A 1 97 ? -10.485 -3.296 8.746 1.00 97.06 97 VAL A N 1
ATOM 737 C CA . VAL A 1 97 ? -10.165 -2.718 10.065 1.00 97.06 97 VAL A CA 1
ATOM 738 C C . VAL A 1 97 ? -8.743 -2.171 10.153 1.00 97.06 97 VAL A C 1
ATOM 740 O O . VAL A 1 97 ? -8.435 -1.414 11.070 1.00 97.06 97 VAL A O 1
ATOM 743 N N . GLY A 1 98 ? -7.880 -2.514 9.193 1.00 98.12 98 GLY A N 1
ATOM 744 C CA . GLY A 1 98 ? -6.511 -2.012 9.103 1.00 98.12 98 GLY A CA 1
ATOM 745 C C . GLY A 1 98 ? -6.202 -1.318 7.778 1.00 98.12 98 GLY A C 1
ATOM 746 O O . GLY A 1 98 ? -6.811 -1.592 6.745 1.00 98.12 98 GLY A O 1
ATOM 747 N N . ALA A 1 99 ? -5.221 -0.428 7.793 1.00 98.56 99 ALA A N 1
ATOM 748 C CA . ALA A 1 99 ? -4.639 0.142 6.584 1.00 98.56 99 ALA A CA 1
ATOM 749 C C . ALA A 1 99 ? -3.125 0.206 6.733 1.00 98.56 99 ALA A C 1
ATOM 751 O O . ALA A 1 99 ? -2.619 0.468 7.823 1.00 98.56 99 ALA A O 1
ATOM 752 N N . GLU A 1 100 ? -2.385 -0.084 5.669 1.00 98.44 100 GLU A N 1
ATOM 753 C CA . GLU A 1 100 ? -0.934 0.043 5.688 1.00 98.44 100 GLU A CA 1
ATOM 754 C C . GLU A 1 100 ? -0.550 1.521 5.748 1.00 98.44 100 GLU A C 1
ATOM 756 O O . GLU A 1 100 ? -0.798 2.292 4.821 1.00 98.44 100 GLU A O 1
ATOM 761 N N . ALA A 1 101 ? 0.038 1.910 6.874 1.00 98.00 101 ALA A N 1
ATOM 762 C CA . ALA A 1 101 ? 0.517 3.260 7.130 1.00 98.00 101 ALA A CA 1
ATOM 763 C C . ALA A 1 101 ? 2.044 3.301 7.255 1.00 98.00 101 ALA A C 1
ATOM 765 O O . ALA A 1 101 ? 2.665 4.300 6.903 1.00 98.00 101 ALA A O 1
ATOM 766 N N . TYR A 1 102 ? 2.661 2.199 7.691 1.00 97.19 102 TYR A N 1
ATOM 767 C CA . TYR A 1 102 ? 4.111 2.020 7.697 1.00 97.19 102 TYR A CA 1
ATOM 768 C C . TYR A 1 102 ? 4.552 1.279 6.427 1.00 97.19 102 TYR A C 1
ATOM 770 O O . TYR A 1 102 ? 4.957 0.118 6.480 1.00 97.19 102 TYR A O 1
ATOM 778 N N . TYR A 1 103 ? 4.441 1.938 5.273 1.00 95.56 103 TYR A N 1
ATOM 779 C CA . TYR A 1 103 ? 4.807 1.341 3.987 1.00 95.56 103 TYR A CA 1
ATOM 780 C C . TYR A 1 103 ? 6.279 1.603 3.655 1.00 95.56 103 TYR A C 1
ATOM 782 O O . TYR A 1 103 ? 6.732 2.750 3.603 1.00 95.56 103 TYR A O 1
ATOM 790 N N . GLY A 1 104 ? 7.032 0.533 3.396 1.00 91.31 104 GLY A N 1
ATOM 791 C CA . GLY A 1 104 ? 8.482 0.577 3.203 1.00 91.31 104 GLY A CA 1
ATOM 792 C C . GLY A 1 104 ? 8.967 1.425 2.028 1.00 91.31 104 GLY A C 1
ATOM 793 O O . GLY A 1 104 ? 10.158 1.708 1.952 1.00 91.31 104 GLY A O 1
ATOM 794 N N . SER A 1 105 ? 8.087 1.836 1.114 1.00 90.12 105 SER A N 1
ATOM 795 C CA . SER A 1 105 ? 8.441 2.689 -0.032 1.00 90.12 105 SER A CA 1
ATOM 796 C C . SER A 1 105 ? 8.038 4.152 0.117 1.00 90.12 105 SER A C 1
ATOM 798 O O . SER A 1 105 ? 8.123 4.901 -0.849 1.00 90.12 105 SER A O 1
ATOM 800 N N . THR A 1 106 ? 7.638 4.575 1.318 1.00 90.56 106 THR A N 1
ATOM 801 C CA . THR A 1 106 ? 7.248 5.966 1.589 1.00 90.56 106 THR A CA 1
ATOM 802 C C . THR A 1 106 ? 8.185 6.648 2.592 1.00 90.56 106 THR A C 1
ATOM 804 O O . THR A 1 106 ? 8.652 6.001 3.537 1.00 90.56 106 THR A O 1
ATOM 807 N N . PRO A 1 107 ? 8.460 7.958 2.431 1.00 91.94 107 PRO A N 1
ATOM 808 C CA . PRO A 1 107 ? 9.210 8.742 3.411 1.00 91.94 107 PRO A CA 1
ATOM 809 C C . PRO A 1 107 ? 8.558 8.737 4.799 1.00 91.94 107 PRO A C 1
ATOM 811 O O . PRO A 1 107 ? 7.381 8.410 4.958 1.00 91.94 107 PRO A O 1
ATOM 814 N N . ARG A 1 108 ? 9.328 9.111 5.828 1.00 93.50 108 ARG A N 1
ATOM 815 C CA . ARG A 1 108 ? 8.846 9.186 7.220 1.00 93.50 108 ARG A CA 1
ATOM 816 C C . ARG A 1 108 ? 7.607 10.068 7.366 1.00 93.50 108 ARG A C 1
ATOM 818 O O . ARG A 1 108 ? 6.606 9.593 7.887 1.00 93.50 108 ARG A O 1
ATOM 825 N N . ASP A 1 109 ? 7.635 11.278 6.823 1.00 94.69 109 ASP A N 1
ATOM 826 C CA . ASP A 1 109 ? 6.539 12.248 6.956 1.00 94.69 109 ASP A CA 1
ATOM 827 C C . ASP A 1 109 ? 5.227 11.736 6.330 1.00 94.69 109 ASP A C 1
ATOM 829 O O . ASP A 1 109 ? 4.131 11.933 6.866 1.00 94.69 109 ASP A O 1
ATOM 833 N N . THR A 1 110 ? 5.332 11.009 5.212 1.00 95.19 110 THR A N 1
ATOM 834 C CA . THR A 1 110 ? 4.192 10.339 4.571 1.00 95.19 110 THR A CA 1
ATOM 835 C C . THR A 1 110 ? 3.634 9.232 5.463 1.00 95.19 110 THR A C 1
ATOM 837 O O . THR A 1 110 ? 2.416 9.136 5.621 1.00 95.19 110 THR A O 1
ATOM 840 N N . ARG A 1 111 ? 4.503 8.429 6.094 1.00 96.50 111 ARG A N 1
ATOM 841 C CA . ARG A 1 111 ? 4.087 7.391 7.051 1.00 96.50 111 ARG A CA 1
ATOM 842 C C . ARG A 1 111 ? 3.410 8.000 8.272 1.00 96.50 111 ARG A C 1
ATOM 844 O O . ARG A 1 111 ? 2.334 7.554 8.647 1.00 96.50 111 ARG A O 1
ATOM 851 N N . GLU A 1 112 ? 3.972 9.055 8.854 1.00 97.06 112 GLU A N 1
ATOM 852 C CA . GLU A 1 112 ? 3.379 9.761 10.000 1.00 97.06 112 GLU A CA 1
ATOM 853 C C . GLU A 1 112 ? 1.994 10.329 9.667 1.00 97.06 112 GLU A C 1
ATOM 855 O O . GLU A 1 112 ? 1.046 10.192 10.448 1.00 97.06 112 GLU A O 1
ATOM 860 N N . THR A 1 113 ? 1.848 10.900 8.471 1.00 97.94 113 THR A N 1
ATOM 861 C CA . THR A 1 113 ? 0.560 11.369 7.951 1.00 97.94 113 THR A CA 1
ATOM 862 C C . THR A 1 113 ? -0.433 10.222 7.806 1.00 97.94 113 THR A C 1
ATOM 864 O O . THR A 1 113 ? -1.543 10.299 8.335 1.00 97.94 113 THR A O 1
ATOM 867 N N . MET A 1 114 ? -0.036 9.117 7.177 1.00 98.38 114 MET A N 1
ATOM 868 C CA . MET A 1 114 ? -0.901 7.948 7.035 1.00 98.38 114 MET A CA 1
ATOM 869 C C . MET A 1 114 ? -1.277 7.315 8.373 1.00 98.38 114 MET A C 1
ATOM 871 O O . MET A 1 114 ? -2.426 6.906 8.538 1.00 98.38 114 MET A O 1
ATOM 875 N N . VAL A 1 115 ? -0.369 7.271 9.352 1.00 98.62 115 VAL A N 1
ATOM 876 C CA . VAL A 1 115 ? -0.666 6.776 10.704 1.00 98.62 115 VAL A CA 1
ATOM 877 C C . VAL A 1 115 ? -1.739 7.648 11.344 1.00 98.62 115 VAL A C 1
ATOM 879 O O . VAL A 1 115 ? -2.750 7.121 11.809 1.00 98.62 115 VAL A O 1
ATOM 882 N N . ARG A 1 116 ? -1.573 8.977 11.315 1.00 98.62 116 ARG A N 1
ATOM 883 C CA . ARG A 1 116 ? -2.560 9.926 11.852 1.00 98.62 116 ARG A CA 1
ATOM 884 C C . ARG A 1 116 ? -3.932 9.737 11.203 1.00 98.62 116 ARG A C 1
ATOM 886 O O . ARG A 1 116 ? -4.926 9.620 11.916 1.00 98.62 116 ARG A O 1
ATOM 893 N N . LEU A 1 117 ? -3.987 9.667 9.873 1.00 98.69 117 LEU A N 1
ATOM 894 C CA . LEU A 1 117 ? -5.236 9.510 9.119 1.00 98.69 117 LEU A CA 1
ATOM 895 C C . LEU A 1 117 ? -5.905 8.153 9.391 1.00 98.69 117 LEU A C 1
ATOM 897 O O . LEU A 1 117 ? -7.115 8.091 9.600 1.00 98.69 117 LEU A O 1
ATOM 901 N N . THR A 1 118 ? -5.120 7.077 9.470 1.00 98.69 118 THR A N 1
ATOM 902 C CA . THR A 1 118 ? -5.611 5.724 9.781 1.00 98.69 118 THR A CA 1
ATOM 903 C C . THR A 1 118 ? -6.197 5.653 11.189 1.00 98.69 118 THR A C 1
ATOM 905 O O . THR A 1 118 ? -7.298 5.135 11.382 1.00 98.69 118 THR A O 1
ATOM 908 N N . ARG A 1 119 ? -5.516 6.251 12.174 1.00 98.50 119 ARG A N 1
ATOM 909 C CA . ARG A 1 119 ? -6.019 6.355 13.550 1.00 98.50 119 ARG A CA 1
ATOM 910 C C . ARG A 1 119 ? -7.288 7.198 13.633 1.00 98.50 119 ARG A C 1
ATOM 912 O O . ARG A 1 119 ? -8.235 6.783 14.294 1.00 98.50 119 ARG A O 1
ATOM 919 N N . ALA A 1 120 ? -7.342 8.334 12.935 1.00 98.38 120 ALA A N 1
ATOM 920 C CA . ALA A 1 120 ? -8.529 9.189 12.886 1.00 98.38 120 ALA A CA 1
ATOM 921 C C . ALA A 1 120 ? -9.747 8.476 12.270 1.00 98.38 120 ALA A C 1
ATOM 923 O O . ALA A 1 120 ? -10.877 8.718 12.686 1.00 98.38 120 ALA A O 1
ATOM 924 N N . ALA A 1 121 ? -9.522 7.550 11.333 1.00 98.25 121 ALA A N 1
ATOM 925 C CA . ALA A 1 121 ? -10.567 6.691 10.780 1.00 98.25 121 ALA A CA 1
ATOM 926 C C . ALA A 1 121 ? -11.005 5.557 11.731 1.00 98.25 121 ALA A C 1
ATOM 928 O O . ALA A 1 121 ? -11.937 4.821 11.409 1.00 98.25 121 ALA A O 1
ATOM 929 N N . GLY A 1 122 ? -10.362 5.395 12.893 1.00 98.12 122 GLY A N 1
ATOM 930 C CA . GLY A 1 122 ? -10.622 4.297 13.825 1.00 98.12 122 GLY A CA 1
ATOM 931 C C . GLY A 1 122 ? -10.117 2.945 13.315 1.00 98.12 122 GLY A C 1
ATOM 932 O O . GLY A 1 122 ? -10.744 1.923 13.589 1.00 98.12 122 GLY A O 1
ATOM 933 N N . MET A 1 123 ? -9.031 2.948 12.538 1.00 98.69 123 MET A N 1
ATOM 934 C CA . MET A 1 123 ? -8.413 1.762 11.940 1.00 98.69 123 MET A CA 1
ATOM 935 C C . MET A 1 123 ? -7.004 1.515 12.508 1.00 98.69 123 MET A C 1
ATOM 937 O O . MET A 1 123 ? -6.373 2.406 13.086 1.00 98.69 123 MET A O 1
ATOM 941 N N . ILE A 1 124 ? -6.500 0.295 12.321 1.00 98.69 124 ILE A N 1
ATOM 942 C CA . ILE A 1 124 ? -5.168 -0.142 12.761 1.00 98.69 124 ILE A CA 1
ATOM 943 C C . ILE A 1 124 ? -4.117 0.222 11.689 1.00 98.69 124 ILE A C 1
ATOM 945 O O . ILE A 1 124 ? -4.249 -0.223 10.544 1.00 98.69 124 ILE A O 1
ATOM 949 N N . PRO A 1 125 ? -3.063 0.999 12.012 1.00 98.50 125 PRO A N 1
ATOM 950 C CA . PRO A 1 125 ? -1.985 1.343 11.089 1.00 98.50 125 PRO A CA 1
ATOM 951 C C . PRO A 1 125 ? -1.017 0.166 10.940 1.00 98.50 125 PRO A C 1
ATOM 953 O O . PRO A 1 125 ? -0.041 0.029 11.670 1.00 98.50 125 PRO A O 1
ATOM 956 N N . THR A 1 126 ? -1.303 -0.708 9.984 1.00 98.44 126 THR A N 1
ATOM 957 C CA . THR A 1 126 ? -0.449 -1.853 9.644 1.00 98.44 126 THR A CA 1
ATOM 958 C C . THR A 1 126 ? 0.811 -1.415 8.893 1.00 98.44 126 THR A C 1
ATOM 960 O O . THR A 1 126 ? 0.956 -0.245 8.518 1.00 98.44 126 THR A O 1
ATOM 963 N N . GLY A 1 127 ? 1.749 -2.338 8.684 1.00 96.75 127 GLY A N 1
ATOM 964 C CA . GLY A 1 127 ? 3.043 -2.009 8.105 1.00 96.75 127 GLY A CA 1
ATOM 965 C C . GLY A 1 127 ? 3.749 -3.174 7.443 1.00 96.75 127 GLY A C 1
ATOM 966 O O . GLY A 1 127 ? 3.594 -4.323 7.859 1.00 96.75 127 GLY A O 1
ATOM 967 N N . GLY A 1 128 ? 4.573 -2.855 6.451 1.00 95.50 128 GLY A N 1
ATOM 968 C CA . GLY A 1 128 ? 5.295 -3.837 5.667 1.00 95.50 128 GLY A CA 1
ATOM 969 C C . GLY A 1 128 ? 6.386 -3.216 4.802 1.00 95.50 128 GLY A C 1
ATOM 970 O O . GLY A 1 128 ? 6.290 -2.095 4.308 1.00 95.50 128 GLY A O 1
ATOM 971 N N . SER A 1 129 ? 7.465 -3.978 4.606 1.00 93.19 129 SER A N 1
ATOM 972 C CA . SER A 1 129 ? 8.512 -3.610 3.639 1.00 93.19 129 SER A CA 1
ATOM 973 C C . SER A 1 129 ? 8.033 -3.726 2.192 1.00 93.19 129 SER A C 1
ATOM 975 O O . SER A 1 129 ? 8.528 -3.009 1.327 1.00 93.19 129 SER A O 1
ATOM 977 N N . ASP A 1 130 ? 7.081 -4.632 1.941 1.00 92.62 130 ASP A N 1
ATOM 978 C CA . ASP A 1 130 ? 6.671 -5.038 0.597 1.00 92.62 130 ASP A CA 1
ATOM 979 C C . ASP A 1 130 ? 7.865 -5.526 -0.257 1.00 92.62 130 ASP A C 1
ATOM 981 O O . ASP A 1 130 ? 8.059 -5.171 -1.423 1.00 92.62 130 ASP A O 1
ATOM 985 N N . TYR A 1 131 ? 8.733 -6.321 0.378 1.00 89.38 131 TYR A N 1
ATOM 986 C CA . TYR A 1 131 ? 9.938 -6.868 -0.231 1.00 89.38 131 TYR A CA 1
ATOM 987 C C . TYR A 1 131 ? 9.613 -7.872 -1.341 1.00 89.38 131 TYR A C 1
ATOM 989 O O . TYR A 1 131 ? 8.948 -8.882 -1.116 1.00 89.38 131 TYR A O 1
ATOM 997 N N . HIS A 1 132 ? 10.177 -7.626 -2.522 1.00 85.12 132 HIS A N 1
ATOM 998 C CA . HIS A 1 132 ? 9.995 -8.447 -3.717 1.00 85.12 132 HIS A CA 1
ATOM 999 C C . HIS A 1 132 ? 11.330 -8.962 -4.281 1.00 85.12 132 HIS A C 1
ATOM 1001 O O . HIS A 1 132 ? 11.473 -9.165 -5.485 1.00 85.12 132 HIS A O 1
ATOM 1007 N N . GLY A 1 133 ? 12.344 -9.182 -3.439 1.00 84.31 133 GLY A N 1
ATOM 1008 C CA . GLY A 1 133 ? 13.625 -9.691 -3.928 1.00 84.31 133 GLY A CA 1
ATOM 1009 C C . GLY A 1 133 ? 14.344 -8.682 -4.819 1.00 84.31 133 GLY A C 1
ATOM 1010 O O . GLY A 1 133 ? 14.371 -7.484 -4.548 1.00 84.31 133 GLY A O 1
ATOM 1011 N N . THR A 1 134 ? 14.888 -9.176 -5.928 1.00 74.75 134 THR A N 1
ATOM 1012 C CA . THR A 1 134 ? 15.562 -8.357 -6.943 1.00 74.75 134 THR A CA 1
ATOM 1013 C C . THR A 1 134 ? 14.623 -7.415 -7.697 1.00 74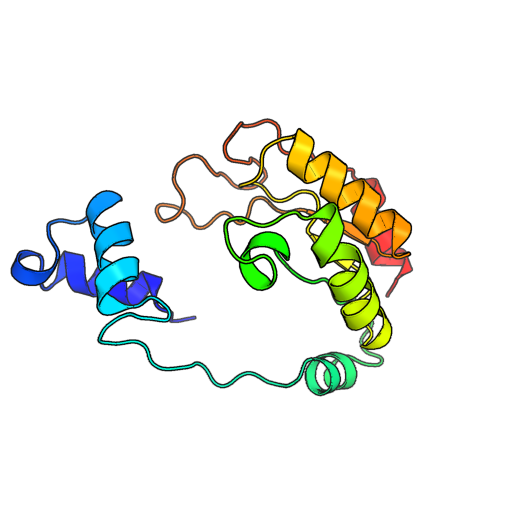.75 134 THR A C 1
ATOM 1015 O O . THR A 1 134 ? 15.108 -6.570 -8.433 1.00 74.75 134 THR A O 1
ATOM 1018 N N . TYR A 1 135 ? 13.299 -7.534 -7.542 1.00 71.25 135 TYR A N 1
ATOM 1019 C CA . TYR A 1 135 ? 12.342 -6.659 -8.230 1.00 71.25 135 TYR A CA 1
ATOM 1020 C C . TYR A 1 135 ? 12.130 -5.308 -7.527 1.00 71.25 135 TYR A C 1
ATOM 1022 O O . TYR A 1 135 ? 11.511 -4.422 -8.110 1.00 71.25 135 TYR A O 1
ATOM 1030 N N . LYS A 1 136 ? 12.607 -5.144 -6.283 1.00 73.62 136 LYS A N 1
ATOM 1031 C CA . LYS A 1 136 ? 12.466 -3.901 -5.506 1.00 73.62 136 LYS A CA 1
ATOM 1032 C C . LYS A 1 136 ? 13.785 -3.558 -4.814 1.00 73.62 136 LYS A C 1
ATOM 1034 O O . LYS A 1 136 ? 13.991 -3.855 -3.638 1.00 73.62 136 LYS A O 1
ATOM 1039 N N . VAL A 1 137 ? 14.703 -2.973 -5.583 1.00 73.69 137 VAL A N 1
ATOM 1040 C CA . VAL A 1 137 ? 16.035 -2.577 -5.106 1.00 73.69 137 VAL A CA 1
ATOM 1041 C C . VAL A 1 137 ? 15.910 -1.540 -3.984 1.00 73.69 137 VAL A C 1
ATOM 1043 O O . VAL A 1 137 ? 15.061 -0.655 -4.028 1.00 73.69 137 VAL A O 1
ATOM 1046 N N . GLY A 1 138 ? 16.740 -1.670 -2.947 1.00 75.88 138 GLY A N 1
ATOM 1047 C CA . GLY A 1 138 ? 16.731 -0.774 -1.783 1.00 75.88 138 GLY A CA 1
ATOM 1048 C C . GLY A 1 138 ? 15.722 -1.146 -0.692 1.00 75.88 138 GLY A C 1
ATOM 1049 O O . GLY A 1 138 ? 15.809 -0.615 0.409 1.00 75.88 138 GLY A O 1
ATOM 1050 N N . VAL A 1 139 ? 14.819 -2.096 -0.948 1.00 83.75 139 VAL A N 1
ATOM 1051 C CA . VAL A 1 139 ? 13.946 -2.694 0.070 1.00 83.75 139 VAL A CA 1
ATOM 1052 C C . VAL A 1 139 ? 14.499 -4.065 0.453 1.00 83.75 139 VAL A C 1
ATOM 1054 O O . VAL A 1 139 ? 14.907 -4.843 -0.408 1.00 83.75 139 VAL A O 1
ATOM 1057 N N . ALA A 1 140 ? 14.493 -4.388 1.743 1.00 86.88 140 ALA A N 1
ATOM 1058 C CA . ALA A 1 140 ? 14.770 -5.733 2.242 1.00 86.88 140 ALA A CA 1
ATOM 1059 C C . ALA A 1 140 ? 13.654 -6.175 3.192 1.00 86.88 140 ALA A C 1
ATOM 1061 O O . ALA A 1 140 ? 12.842 -5.362 3.632 1.00 86.88 140 ALA A O 1
ATOM 1062 N N . LEU A 1 141 ? 13.595 -7.465 3.525 1.00 88.12 141 LEU A N 1
ATOM 1063 C CA . LEU A 1 141 ? 12.612 -7.947 4.491 1.00 88.12 141 LEU A CA 1
ATOM 1064 C C . LEU A 1 141 ? 12.773 -7.191 5.822 1.00 88.12 141 LEU A C 1
ATOM 1066 O O . LEU A 1 141 ? 13.849 -7.196 6.415 1.00 88.12 141 LEU A O 1
ATOM 1070 N N . GLY A 1 142 ? 11.710 -6.506 6.251 1.00 87.94 142 GLY A N 1
ATOM 1071 C CA . GLY A 1 142 ? 11.711 -5.672 7.459 1.00 87.94 142 GLY A CA 1
ATOM 1072 C C . GLY A 1 142 ? 12.417 -4.315 7.320 1.00 87.94 142 GLY A C 1
ATOM 1073 O O . GLY A 1 142 ? 12.494 -3.581 8.296 1.00 87.94 142 GLY A O 1
ATOM 1074 N N . ARG A 1 143 ? 12.905 -3.945 6.127 1.00 88.25 143 ARG A N 1
ATOM 1075 C CA . ARG A 1 143 ? 13.631 -2.690 5.882 1.00 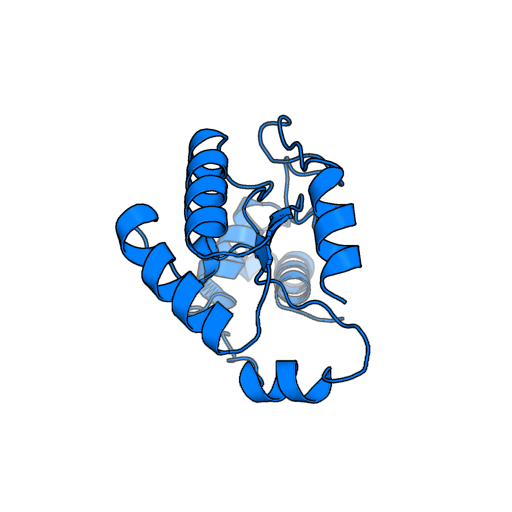88.25 143 ARG A CA 1
ATOM 1076 C C . ARG A 1 143 ? 13.082 -1.962 4.652 1.00 88.25 143 ARG A C 1
ATOM 1078 O O . ARG A 1 143 ? 13.107 -2.496 3.547 1.00 88.25 143 ARG A O 1
ATOM 1085 N N . GLY A 1 144 ? 12.603 -0.735 4.843 1.00 87.25 144 GLY A N 1
ATOM 1086 C CA . GLY A 1 144 ? 12.146 0.142 3.756 1.00 87.25 144 GLY A CA 1
ATOM 1087 C C . GLY A 1 144 ? 13.296 0.792 2.976 1.00 87.25 144 GLY A C 1
ATOM 1088 O O . GLY A 1 144 ? 14.457 0.634 3.349 1.00 87.25 144 GLY A O 1
ATOM 1089 N N . LEU A 1 145 ? 12.961 1.569 1.940 1.00 85.12 145 LEU A N 1
ATOM 1090 C CA . LEU A 1 145 ? 13.898 2.233 1.016 1.00 85.12 145 LEU A CA 1
ATOM 1091 C C . LEU A 1 145 ? 14.971 3.069 1.725 1.00 85.12 145 LEU A C 1
ATOM 1093 O O . LEU A 1 145 ? 16.145 3.033 1.371 1.00 85.12 145 LEU A O 1
ATOM 1097 N N . THR A 1 146 ? 14.563 3.818 2.744 1.00 84.62 146 THR A N 1
ATOM 1098 C CA . THR A 1 146 ? 15.421 4.704 3.545 1.00 84.62 146 THR A CA 1
ATOM 1099 C C . THR A 1 146 ? 16.064 3.993 4.735 1.00 84.62 146 THR A C 1
ATOM 1101 O O . THR A 1 146 ? 16.857 4.582 5.464 1.00 84.62 146 THR A O 1
ATOM 1104 N N . GLY A 1 147 ? 15.748 2.713 4.949 1.00 87.19 147 GLY A N 1
ATOM 1105 C CA . GLY A 1 147 ? 16.272 1.913 6.052 1.00 87.19 147 GLY A CA 1
ATOM 1106 C C . GLY A 1 147 ? 15.688 2.222 7.430 1.00 87.19 147 GLY A C 1
ATOM 1107 O O . GLY A 1 147 ? 16.053 1.546 8.382 1.00 87.19 147 GLY A O 1
ATOM 1108 N N . ASP A 1 148 ? 14.776 3.185 7.533 1.00 89.69 148 ASP A N 1
ATOM 1109 C CA . ASP A 1 148 ? 14.159 3.651 8.778 1.00 89.69 148 ASP A CA 1
ATOM 1110 C C . ASP A 1 148 ? 12.700 3.171 8.920 1.00 89.69 148 ASP A C 1
ATOM 1112 O O . ASP A 1 148 ? 11.868 3.824 9.556 1.00 89.69 148 ASP A O 1
ATOM 1116 N N . LEU A 1 149 ? 12.361 2.055 8.266 1.00 93.50 149 LEU A N 1
ATOM 1117 C CA . LEU A 1 149 ? 11.071 1.398 8.446 1.00 93.50 149 LEU A CA 1
ATOM 1118 C C . LEU A 1 149 ? 11.016 0.762 9.830 1.00 93.50 149 LEU A C 1
ATOM 1120 O O . LEU A 1 149 ? 11.786 -0.143 10.127 1.00 93.50 149 LEU A O 1
ATOM 1124 N N . GLU A 1 150 ? 10.055 1.208 10.625 1.00 93.81 150 GLU A N 1
ATOM 1125 C CA . GLU A 1 150 ? 9.766 0.668 11.942 1.00 93.81 150 GLU A CA 1
ATOM 1126 C C . GLU A 1 150 ? 8.250 0.519 12.065 1.00 93.81 150 GLU A C 1
ATOM 1128 O O . GLU A 1 150 ? 7.509 1.491 11.905 1.00 93.81 150 GLU A O 1
ATOM 1133 N N . VAL A 1 151 ? 7.794 -0.714 12.283 1.00 95.75 151 VAL A N 1
ATOM 1134 C CA . VAL A 1 151 ? 6.389 -1.034 12.547 1.00 95.75 151 VAL A CA 1
ATOM 1135 C C . VAL A 1 151 ? 6.295 -1.374 14.033 1.00 95.75 151 VAL A C 1
ATOM 1137 O O . VAL A 1 151 ? 6.940 -2.337 14.444 1.00 95.75 151 VAL A O 1
ATOM 1140 N N . PRO A 1 152 ? 5.544 -0.617 14.851 1.00 96.12 152 PRO A N 1
ATOM 1141 C CA . PRO A 1 152 ? 5.486 -0.874 16.286 1.00 96.12 152 PRO A CA 1
ATOM 1142 C C . PRO A 1 152 ? 4.889 -2.248 16.611 1.00 96.12 152 PRO A C 1
ATOM 1144 O O . PRO A 1 152 ? 3.839 -2.601 16.074 1.00 96.12 152 PRO A O 1
ATOM 1147 N N . ASP A 1 153 ? 5.477 -2.971 17.569 1.00 95.56 153 ASP A N 1
ATOM 1148 C CA . ASP A 1 153 ? 4.979 -4.286 18.014 1.00 95.56 153 ASP A CA 1
ATOM 1149 C C . ASP A 1 153 ? 3.517 -4.244 18.488 1.00 95.56 153 ASP A C 1
ATOM 1151 O O . ASP A 1 153 ? 2.767 -5.201 18.299 1.00 95.56 153 ASP A O 1
ATOM 1155 N N . GLY A 1 154 ? 3.069 -3.108 19.036 1.00 97.44 154 GLY A N 1
ATOM 1156 C CA . GLY A 1 154 ? 1.674 -2.905 19.442 1.00 97.44 154 GLY A CA 1
ATOM 1157 C C . GLY A 1 154 ? 0.662 -3.110 18.307 1.00 97.44 154 GLY A C 1
ATOM 1158 O O . GLY A 1 154 ? -0.450 -3.564 18.563 1.00 97.44 154 GLY A O 1
ATOM 1159 N N . VAL A 1 155 ? 1.058 -2.886 17.048 1.00 97.56 155 VAL A N 1
ATOM 1160 C CA . VAL A 1 155 ? 0.214 -3.155 15.871 1.00 97.56 155 VAL A CA 1
ATOM 1161 C C . VAL A 1 155 ? -0.156 -4.637 15.789 1.00 97.56 155 VAL A C 1
ATOM 1163 O O . VAL A 1 155 ? -1.289 -4.969 15.446 1.00 97.56 155 VAL A O 1
ATOM 1166 N N . LEU A 1 156 ? 0.763 -5.546 16.136 1.00 96.62 156 LEU A N 1
ATOM 1167 C CA . LEU A 1 156 ? 0.480 -6.981 16.156 1.00 96.62 156 LEU A CA 1
ATOM 1168 C C . LEU A 1 156 ? -0.564 -7.331 17.221 1.00 96.62 156 LEU A C 1
ATOM 1170 O O . LEU A 1 156 ? -1.446 -8.150 16.964 1.00 96.62 156 LEU A O 1
ATOM 1174 N N . GLU A 1 157 ? -0.477 -6.721 18.400 1.00 98.00 157 GLU A N 1
ATOM 1175 C CA . GLU A 1 157 ? -1.437 -6.958 19.481 1.00 98.00 157 GLU A CA 1
ATOM 1176 C C . GLU A 1 157 ? -2.823 -6.404 19.135 1.00 98.00 157 GLU A C 1
ATOM 1178 O O . GLU A 1 157 ? -3.826 -7.088 19.339 1.00 98.00 157 GLU A O 1
ATOM 1183 N N . GLU A 1 158 ? -2.893 -5.232 18.503 1.00 98.12 158 GLU A N 1
ATOM 1184 C CA . GLU A 1 158 ? -4.146 -4.686 17.971 1.00 98.12 158 GLU A CA 1
ATOM 1185 C C . GLU A 1 158 ? -4.769 -5.605 16.909 1.00 98.12 158 GLU A C 1
ATOM 1187 O O . GLU A 1 158 ? -5.968 -5.885 16.954 1.00 98.12 158 GLU A O 1
ATOM 1192 N N . LEU A 1 159 ? -3.961 -6.137 15.985 1.00 97.06 159 LEU A N 1
ATOM 1193 C CA . LEU A 1 159 ? -4.426 -7.098 14.980 1.00 97.06 159 LEU A CA 1
ATOM 1194 C C . LEU A 1 159 ? -4.901 -8.410 15.612 1.00 97.06 159 LEU A C 1
ATOM 1196 O O . LEU A 1 159 ? -5.858 -9.003 15.130 1.00 97.06 159 LEU A O 1
ATOM 1200 N N . LYS A 1 160 ? -4.262 -8.891 16.684 1.00 96.81 160 LYS A N 1
ATOM 1201 C CA . LYS A 1 160 ? -4.739 -10.075 17.417 1.00 96.81 160 LYS A CA 1
ATOM 1202 C C . LYS A 1 160 ? -6.072 -9.809 18.115 1.00 96.81 160 LYS A C 1
ATOM 1204 O O . LYS A 1 160 ? -6.919 -10.696 18.111 1.00 96.81 160 LYS A O 1
ATOM 1209 N N . ALA A 1 161 ? -6.250 -8.620 18.688 1.00 96.81 161 ALA A N 1
ATOM 1210 C CA . ALA A 1 161 ? -7.478 -8.221 19.373 1.00 96.81 161 ALA A CA 1
ATOM 1211 C C . ALA A 1 161 ? -8.665 -7.996 18.418 1.00 96.81 161 ALA A C 1
ATOM 1213 O O . ALA A 1 161 ? -9.810 -8.074 18.850 1.00 96.81 161 ALA A O 1
ATOM 1214 N N . ALA A 1 162 ? -8.397 -7.729 17.136 1.00 94.88 162 ALA A N 1
ATOM 1215 C CA . ALA A 1 162 ? -9.412 -7.497 16.108 1.00 94.88 162 ALA A CA 1
ATOM 1216 C C . ALA A 1 162 ? -9.927 -8.771 15.404 1.00 94.88 162 ALA A C 1
ATOM 1218 O O . ALA A 1 162 ? -10.714 -8.652 14.464 1.00 94.88 162 ALA A O 1
ATOM 1219 N N . ARG A 1 163 ? -9.447 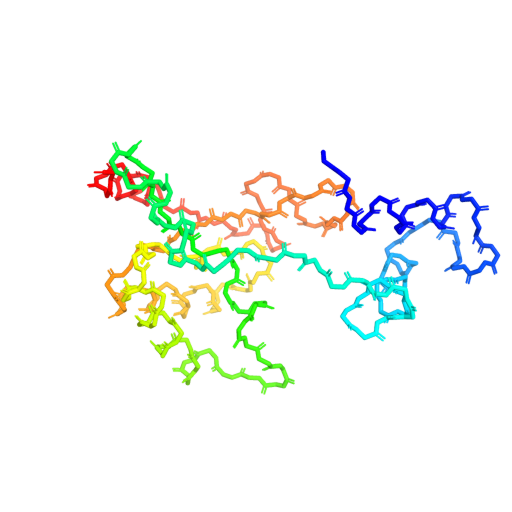-9.957 15.801 1.00 91.19 163 ARG A N 1
ATOM 1220 C CA . ARG A 1 163 ? -9.870 -11.254 15.243 1.00 91.19 163 ARG A CA 1
ATOM 1221 C C . ARG A 1 163 ? -11.300 -11.616 15.625 1.00 91.19 163 ARG A C 1
ATOM 1223 O O . ARG A 1 163 ? -11.702 -11.315 16.767 1.00 91.19 163 ARG A O 1
#